Protein AF-A0A4D7H8U8-F1 (afdb_monomer_lite)

pLDDT: mean 74.4, std 14.07, range [43.88, 90.44]

Foldseek 3Di:
DDDADDLPPDDPVVV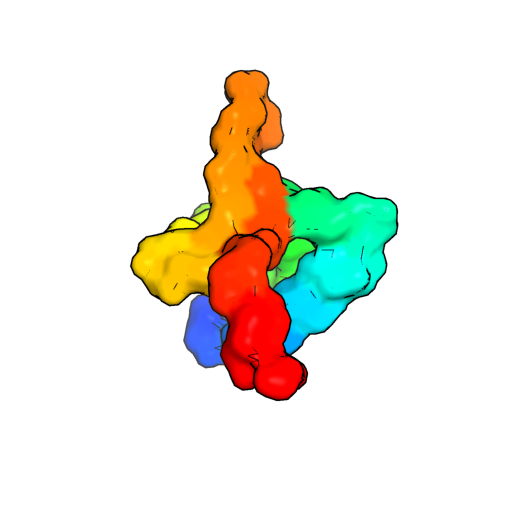QVVCVPPPDNKDFLVVVCVVVVHDSVSSVVVQVVCVVVQQKDWDQDVVPHIIIGGHPVVVVVVD

Radius of gyration: 12.76 Å; chains: 1; bounding box: 38×25×34 Å

Structure (mmCIF, N/CA/C/O backbone):
data_AF-A0A4D7H8U8-F1
#
_entry.id   AF-A0A4D7H8U8-F1
#
loop_
_atom_site.group_PDB
_atom_site.id
_atom_site.type_symbol
_atom_site.label_atom_id
_atom_site.label_alt_id
_atom_site.label_comp_id
_atom_site.label_asym_id
_atom_site.label_entity_id
_atom_site.label_seq_id
_atom_site.pdbx_PDB_ins_code
_atom_site.Cartn_x
_atom_site.Cartn_y
_atom_site.Cartn_z
_atom_site.occupancy
_atom_site.B_iso_or_equiv
_atom_site.auth_seq_id
_atom_site.auth_comp_id
_atom_site.auth_asym_id
_atom_site.auth_atom_id
_atom_site.pdbx_PDB_model_num
ATOM 1 N N . MET A 1 1 ? 12.378 -9.227 -22.963 1.00 53.47 1 MET A N 1
ATOM 2 C CA . MET A 1 1 ? 12.334 -8.051 -22.076 1.00 53.47 1 MET A CA 1
ATOM 3 C C . MET A 1 1 ? 10.869 -7.879 -21.722 1.00 53.47 1 MET A C 1
ATOM 5 O O . MET A 1 1 ? 10.119 -7.699 -22.671 1.00 53.47 1 MET A O 1
ATOM 9 N N . PRO A 1 2 ? 10.425 -8.094 -20.474 1.00 51.94 2 PRO A N 1
ATOM 10 C CA . PRO A 1 2 ? 9.036 -7.827 -20.131 1.00 51.94 2 PRO A CA 1
ATOM 11 C C . PRO A 1 2 ? 8.819 -6.312 -20.065 1.00 51.94 2 PRO A C 1
ATOM 13 O O . PRO A 1 2 ? 9.697 -5.577 -19.609 1.00 51.94 2 PRO A O 1
ATOM 16 N N . ASP A 1 3 ? 7.685 -5.875 -20.600 1.00 51.97 3 ASP A N 1
ATOM 17 C CA . ASP A 1 3 ? 7.232 -4.490 -20.643 1.00 51.97 3 ASP A CA 1
ATOM 18 C C . ASP A 1 3 ? 7.178 -3.881 -19.234 1.00 51.97 3 ASP A C 1
ATOM 20 O O . ASP A 1 3 ? 6.583 -4.440 -18.314 1.00 51.97 3 ASP A O 1
ATOM 24 N N . CYS A 1 4 ? 7.845 -2.739 -19.061 1.00 48.38 4 CYS A N 1
ATOM 25 C CA . CYS A 1 4 ? 7.844 -1.974 -17.820 1.00 48.38 4 CYS A CA 1
ATOM 26 C C . CYS A 1 4 ? 6.505 -1.228 -17.732 1.00 48.38 4 CYS A C 1
ATOM 28 O O . CYS A 1 4 ? 6.277 -0.285 -18.492 1.00 48.38 4 CYS A O 1
ATOM 30 N N . VAL A 1 5 ? 5.604 -1.679 -16.861 1.00 57.25 5 VAL A N 1
ATOM 31 C CA . VAL A 1 5 ? 4.304 -1.029 -16.643 1.00 57.25 5 VAL A CA 1
ATOM 32 C C . VAL A 1 5 ? 4.534 0.272 -15.865 1.00 57.25 5 VAL A C 1
ATOM 34 O O . VAL A 1 5 ? 5.277 0.292 -14.883 1.00 57.25 5 VAL A O 1
ATOM 37 N N . SER A 1 6 ? 3.949 1.377 -16.330 1.00 58.50 6 SER A N 1
ATOM 38 C CA . SER A 1 6 ? 4.100 2.694 -15.692 1.00 58.50 6 SER A CA 1
ATOM 39 C C . SER A 1 6 ? 3.230 2.800 -14.429 1.00 58.50 6 SER A C 1
ATOM 41 O O . SER A 1 6 ? 2.168 2.188 -14.354 1.00 58.50 6 SER A O 1
ATOM 43 N N . GLU A 1 7 ? 3.648 3.623 -13.458 1.00 50.50 7 GLU A N 1
ATOM 44 C CA . GLU A 1 7 ? 3.000 3.867 -12.146 1.00 50.50 7 GLU A CA 1
ATOM 45 C C . GLU A 1 7 ? 1.472 4.101 -12.200 1.00 50.50 7 GLU A C 1
ATOM 47 O O . GLU A 1 7 ? 0.753 3.805 -11.247 1.00 50.50 7 GLU A O 1
ATOM 52 N N . ALA A 1 8 ? 0.961 4.601 -13.328 1.00 57.78 8 ALA A N 1
ATOM 53 C CA . ALA A 1 8 ? -0.425 5.021 -13.509 1.00 57.78 8 ALA A CA 1
ATOM 54 C C . ALA A 1 8 ? -1.442 3.886 -13.756 1.00 57.78 8 ALA A C 1
ATOM 56 O O . ALA A 1 8 ? -2.639 4.167 -13.801 1.00 57.78 8 ALA A O 1
ATOM 57 N N . GLU A 1 9 ? -1.014 2.631 -13.927 1.00 66.44 9 GLU A N 1
ATOM 58 C CA . GLU A 1 9 ? -1.913 1.542 -14.354 1.00 66.44 9 GLU A CA 1
ATOM 59 C C . GLU A 1 9 ? -2.298 0.542 -13.256 1.00 66.44 9 GLU A C 1
ATOM 61 O O . GLU A 1 9 ? -3.049 -0.389 -13.537 1.00 66.44 9 GLU A O 1
ATOM 66 N N . ILE A 1 10 ? -1.850 0.719 -12.006 1.00 70.75 10 ILE A N 1
ATOM 67 C CA . ILE A 1 10 ? -2.269 -0.170 -10.910 1.00 70.75 10 ILE A CA 1
ATOM 68 C C . ILE A 1 10 ? -3.506 0.418 -10.220 1.00 70.75 10 ILE A C 1
ATOM 70 O O . ILE A 1 10 ? -3.393 1.420 -9.501 1.00 70.75 10 ILE A O 1
ATOM 74 N N . PRO A 1 11 ? -4.696 -0.183 -10.391 1.00 79.94 11 PRO A N 1
ATOM 75 C CA . PRO A 1 11 ? -5.895 0.299 -9.727 1.00 79.94 11 PRO A CA 1
ATOM 76 C C . PRO A 1 11 ? -5.791 0.059 -8.216 1.00 79.94 11 PRO A C 1
ATOM 78 O O . PRO A 1 11 ? -5.415 -1.017 -7.753 1.00 79.94 11 PRO A O 1
ATOM 81 N N . THR A 1 12 ? -6.174 1.064 -7.425 1.00 77.12 12 THR A N 1
ATOM 82 C CA . THR A 1 12 ? -6.157 1.002 -5.953 1.00 77.12 12 THR A CA 1
ATOM 83 C C . THR A 1 12 ? -6.919 -0.213 -5.413 1.00 77.12 12 THR A C 1
ATOM 85 O O . THR A 1 12 ? -6.491 -0.828 -4.439 1.00 77.12 12 THR A O 1
ATOM 88 N N . SER A 1 13 ? -8.008 -0.604 -6.080 1.00 78.75 13 SER A N 1
ATOM 89 C CA . SER A 1 13 ? -8.817 -1.779 -5.740 1.00 78.75 13 SER A CA 1
ATOM 90 C C . SER A 1 13 ? -8.013 -3.086 -5.740 1.00 78.75 13 SER A C 1
ATOM 92 O O . SER A 1 13 ? -8.216 -3.916 -4.855 1.00 78.75 13 SER A O 1
ATOM 94 N N . ASP A 1 14 ? -7.052 -3.243 -6.655 1.00 81.19 14 ASP A N 1
ATOM 95 C CA . ASP A 1 14 ? -6.213 -4.444 -6.718 1.00 81.19 14 ASP A CA 1
ATOM 96 C C . ASP A 1 14 ? -5.214 -4.487 -5.553 1.00 81.19 14 ASP A C 1
ATOM 98 O O . ASP A 1 14 ? -4.985 -5.544 -4.965 1.00 81.19 14 ASP A O 1
ATOM 102 N N . ILE A 1 15 ? -4.657 -3.336 -5.156 1.00 74.94 15 ILE A N 1
ATOM 103 C CA . ILE A 1 15 ? -3.751 -3.221 -3.998 1.00 74.94 15 ILE A CA 1
ATOM 104 C C . ILE A 1 15 ? -4.488 -3.611 -2.708 1.00 74.94 15 ILE A C 1
ATOM 106 O O . ILE A 1 15 ? -3.992 -4.420 -1.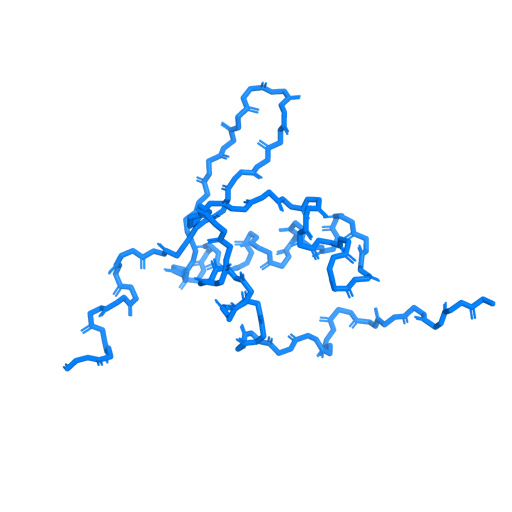920 1.00 74.94 15 ILE A O 1
ATOM 110 N N . VAL A 1 16 ? -5.705 -3.094 -2.527 1.00 76.19 16 VAL A N 1
ATOM 111 C CA . VAL A 1 16 ? -6.579 -3.381 -1.377 1.00 76.19 16 VAL A CA 1
ATOM 112 C C . VAL A 1 16 ? -6.930 -4.872 -1.300 1.00 76.19 16 VAL A C 1
ATOM 114 O O . VAL A 1 16 ? -6.866 -5.467 -0.220 1.00 76.19 16 VAL A O 1
ATOM 117 N N . GLU A 1 17 ? -7.258 -5.503 -2.431 1.00 78.12 17 GLU A N 1
ATOM 118 C CA . GLU A 1 17 ? -7.611 -6.926 -2.484 1.00 78.12 17 GLU A CA 1
ATOM 119 C C . GLU A 1 17 ? -6.423 -7.834 -2.125 1.00 78.12 17 GLU A C 1
ATOM 121 O O . GLU A 1 17 ? -6.579 -8.834 -1.416 1.00 78.12 17 GLU A O 1
ATOM 126 N N . VAL A 1 18 ? -5.219 -7.473 -2.570 1.00 75.94 18 VAL A N 1
ATOM 127 C CA . VAL A 1 18 ? -3.983 -8.197 -2.250 1.00 75.94 18 VAL A CA 1
ATOM 128 C C . VAL A 1 18 ? -3.668 -8.149 -0.756 1.00 75.94 18 VAL A C 1
ATOM 130 O O . VAL A 1 18 ? -3.338 -9.191 -0.186 1.00 75.94 18 VAL A O 1
ATOM 133 N N . ILE A 1 19 ? -3.798 -6.978 -0.124 1.00 67.94 19 ILE A N 1
ATOM 134 C CA . ILE A 1 19 ? -3.572 -6.799 1.319 1.00 67.94 19 ILE A CA 1
ATOM 135 C C . ILE A 1 19 ? -4.590 -7.620 2.121 1.00 67.94 19 ILE A C 1
ATOM 137 O O . ILE A 1 19 ? -4.199 -8.366 3.018 1.00 67.94 19 ILE A O 1
ATOM 141 N N . ARG A 1 20 ? -5.879 -7.579 1.746 1.00 66.81 20 ARG A N 1
ATOM 142 C CA . ARG A 1 20 ? -6.940 -8.374 2.401 1.00 66.81 20 ARG A CA 1
ATOM 143 C C . ARG A 1 20 ? -6.714 -9.886 2.310 1.00 66.81 20 ARG A C 1
ATOM 145 O O . ARG A 1 20 ? -7.121 -10.620 3.205 1.00 66.81 20 ARG A O 1
ATOM 152 N N . ARG A 1 21 ? -6.102 -10.373 1.226 1.00 65.56 21 ARG A N 1
ATOM 153 C CA . ARG A 1 21 ? -5.849 -11.809 0.999 1.00 65.56 21 ARG A CA 1
ATOM 154 C C . ARG A 1 21 ? -4.519 -12.300 1.571 1.00 65.56 21 ARG A C 1
ATOM 156 O O . ARG A 1 21 ? -4.236 -13.497 1.478 1.00 65.56 21 ARG A O 1
ATOM 163 N N . ALA A 1 22 ? -3.687 -11.415 2.116 1.00 60.78 22 ALA A N 1
ATOM 164 C CA . ALA A 1 22 ? -2.429 -11.815 2.721 1.00 60.78 22 ALA A CA 1
ATOM 165 C C . ALA A 1 22 ? -2.689 -12.607 4.023 1.00 60.78 22 ALA A C 1
ATOM 167 O O . ALA A 1 22 ? -3.575 -12.254 4.800 1.00 60.78 22 ALA A O 1
ATOM 168 N N . PRO A 1 23 ? -1.928 -13.687 4.291 1.00 46.97 23 PRO A N 1
ATOM 169 C CA . PRO A 1 23 ? -2.121 -14.540 5.472 1.00 46.97 23 PRO A CA 1
ATOM 170 C C . PRO A 1 23 ? -1.874 -13.814 6.807 1.00 46.97 23 PRO A C 1
ATOM 172 O O . PRO A 1 23 ? -2.226 -14.331 7.865 1.00 46.97 23 PRO A O 1
ATOM 175 N N . GLN A 1 24 ? -1.283 -12.620 6.760 1.00 54.44 24 GLN A N 1
ATOM 176 C CA . GLN A 1 24 ? -1.275 -11.628 7.829 1.00 54.44 24 GLN A CA 1
ATOM 177 C C . GLN A 1 24 ? -1.680 -10.288 7.194 1.00 54.44 24 GLN A C 1
ATOM 179 O O . GLN A 1 24 ? -1.208 -10.013 6.090 1.00 54.44 24 GLN A O 1
ATOM 184 N N . PRO A 1 25 ? -2.497 -9.439 7.849 1.00 62.88 25 PRO A N 1
ATOM 185 C CA . PRO A 1 25 ? -3.012 -8.178 7.284 1.00 62.88 25 PRO A CA 1
ATOM 186 C C . PRO A 1 25 ? -1.929 -7.100 7.101 1.00 62.88 25 PRO A C 1
ATOM 188 O O . PRO A 1 25 ? -2.231 -5.933 6.878 1.00 62.88 25 PRO A O 1
ATOM 191 N N . VAL A 1 26 ? -0.666 -7.500 7.233 1.00 67.62 26 VAL A N 1
ATOM 192 C CA . VAL A 1 26 ? 0.521 -6.669 7.216 1.00 67.62 26 VAL A CA 1
ATOM 193 C C . VAL A 1 26 ? 1.415 -7.177 6.093 1.00 67.62 26 VAL A C 1
ATOM 195 O O . VAL A 1 26 ? 1.844 -8.333 6.098 1.00 67.62 26 VAL A O 1
ATOM 198 N N . VAL A 1 27 ? 1.703 -6.316 5.126 1.00 81.50 27 VAL A N 1
ATOM 199 C CA . VAL A 1 27 ? 2.557 -6.630 3.974 1.00 81.50 27 VAL A CA 1
ATOM 200 C C . VAL A 1 27 ? 3.762 -5.705 3.954 1.00 81.50 27 VAL A C 1
ATOM 202 O O . VAL A 1 27 ? 3.695 -4.585 4.444 1.00 81.50 27 VAL A O 1
ATOM 205 N N . ASN A 1 28 ? 4.881 -6.159 3.395 1.00 86.25 28 ASN A N 1
ATOM 206 C CA . ASN A 1 28 ? 6.038 -5.293 3.180 1.00 86.25 28 ASN A CA 1
ATOM 207 C C . ASN A 1 28 ? 6.070 -4.769 1.734 1.00 86.25 28 ASN A C 1
ATOM 209 O O . ASN A 1 28 ? 5.455 -5.351 0.836 1.00 86.25 28 ASN A O 1
ATOM 213 N N . THR A 1 29 ? 6.806 -3.679 1.504 1.00 87.06 29 THR A N 1
ATOM 214 C CA . THR A 1 29 ? 6.930 -3.056 0.173 1.00 87.06 29 THR A CA 1
ATOM 215 C C . THR A 1 29 ? 7.427 -4.038 -0.890 1.00 87.06 29 THR A C 1
ATOM 217 O O . THR A 1 29 ? 6.921 -4.034 -2.009 1.00 87.06 29 THR A O 1
ATOM 220 N N . GLY A 1 30 ? 8.393 -4.899 -0.548 1.00 85.69 30 GLY A N 1
ATOM 221 C CA . GLY A 1 30 ? 8.979 -5.867 -1.482 1.00 85.69 30 GLY A CA 1
ATOM 222 C C . GLY A 1 30 ? 7.958 -6.883 -1.991 1.00 85.69 30 GLY A C 1
ATOM 223 O O . GLY A 1 30 ? 7.846 -7.093 -3.193 1.00 85.69 30 GLY A O 1
ATOM 224 N N . TYR A 1 31 ? 7.138 -7.423 -1.091 1.00 84.44 31 TYR A N 1
ATOM 225 C CA . TYR A 1 31 ? 6.070 -8.364 -1.416 1.00 84.44 31 TYR A CA 1
ATOM 226 C C . TYR A 1 31 ? 5.071 -7.776 -2.419 1.00 84.44 31 TYR A C 1
ATOM 228 O O . TYR A 1 31 ? 4.672 -8.444 -3.374 1.00 84.44 31 TYR A O 1
ATOM 236 N N . LEU A 1 32 ? 4.676 -6.515 -2.223 1.00 85.00 32 LEU A N 1
ATOM 237 C CA . LEU A 1 32 ? 3.779 -5.824 -3.147 1.00 85.00 32 LEU A CA 1
ATOM 238 C C . LEU A 1 32 ? 4.481 -5.511 -4.472 1.00 85.00 32 LEU A C 1
ATOM 240 O O . LEU A 1 32 ? 3.916 -5.759 -5.533 1.00 85.00 32 LEU A O 1
ATOM 244 N N . ALA A 1 33 ? 5.722 -5.029 -4.429 1.00 88.19 33 ALA A N 1
ATOM 245 C CA . ALA A 1 33 ? 6.506 -4.717 -5.620 1.0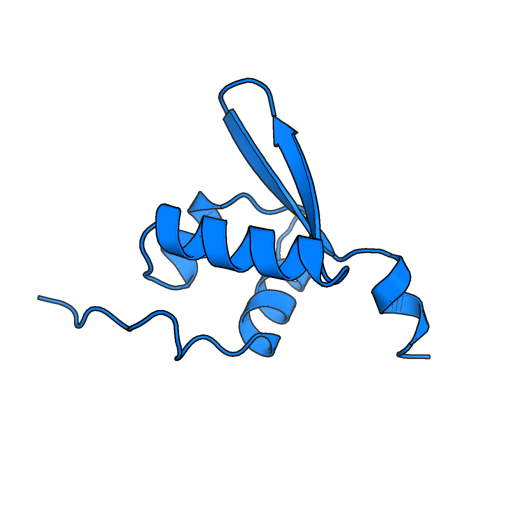0 88.19 33 ALA A CA 1
ATOM 246 C C . ALA A 1 33 ? 6.670 -5.941 -6.538 1.00 88.19 33 ALA A C 1
ATOM 248 O O . ALA A 1 33 ? 6.403 -5.852 -7.735 1.00 88.19 33 ALA A O 1
ATOM 249 N N . GLU A 1 34 ? 7.009 -7.103 -5.972 1.00 87.25 34 GLU A N 1
ATOM 250 C CA . GLU A 1 34 ? 7.101 -8.368 -6.710 1.00 87.25 34 GLU A CA 1
ATOM 251 C C . GLU A 1 34 ? 5.754 -8.786 -7.303 1.00 87.25 34 GLU A C 1
ATOM 253 O O . GLU A 1 34 ? 5.681 -9.208 -8.457 1.00 87.25 34 GLU A O 1
ATOM 258 N N . ARG A 1 35 ? 4.672 -8.644 -6.532 1.00 83.94 35 ARG A N 1
ATOM 259 C CA . ARG A 1 35 ? 3.335 -9.053 -6.965 1.00 83.94 35 ARG A CA 1
ATOM 260 C C . ARG A 1 35 ? 2.775 -8.186 -8.090 1.00 83.94 35 ARG A C 1
ATOM 262 O O . ARG A 1 35 ? 2.068 -8.707 -8.948 1.00 83.94 35 ARG A O 1
ATOM 269 N N . PHE A 1 36 ? 3.089 -6.895 -8.082 1.00 84.62 36 PHE A N 1
ATOM 270 C CA . PHE A 1 36 ? 2.658 -5.939 -9.101 1.00 84.62 36 PHE A CA 1
ATOM 271 C C . PHE A 1 36 ? 3.688 -5.735 -10.221 1.00 84.62 36 PHE A C 1
ATOM 273 O O . PHE A 1 36 ? 3.411 -5.016 -11.176 1.00 84.62 36 PHE A O 1
ATOM 280 N N . GLY A 1 37 ? 4.859 -6.373 -10.136 1.00 87.06 37 GLY A N 1
ATOM 281 C CA . GLY A 1 37 ? 5.905 -6.272 -11.153 1.00 87.06 37 GLY A CA 1
ATOM 282 C C . GLY A 1 37 ? 6.508 -4.871 -11.281 1.00 87.06 37 GLY A C 1
ATOM 283 O O . GLY A 1 37 ? 6.944 -4.498 -12.368 1.00 87.06 37 GLY A O 1
ATOM 284 N N . VAL A 1 38 ? 6.531 -4.095 -10.194 1.00 88.75 38 VAL A N 1
ATOM 285 C CA . VAL A 1 38 ? 7.060 -2.724 -10.182 1.00 88.75 38 VAL A CA 1
ATOM 286 C C . VAL A 1 38 ? 8.331 -2.609 -9.343 1.00 88.75 38 VAL A C 1
ATOM 288 O O . VAL A 1 38 ? 8.566 -3.427 -8.451 1.00 88.75 38 VAL A O 1
ATOM 291 N N . PRO A 1 39 ? 9.158 -1.576 -9.578 1.00 88.94 39 PRO A N 1
ATOM 292 C CA . PRO A 1 39 ? 10.290 -1.288 -8.713 1.00 88.94 39 PRO A CA 1
ATOM 293 C C . PRO A 1 39 ? 9.842 -1.035 -7.259 1.00 88.94 39 PRO A C 1
ATOM 295 O O . PRO A 1 39 ? 8.850 -0.332 -7.045 1.00 88.94 39 PRO A O 1
ATOM 298 N N . PRO A 1 40 ? 10.589 -1.524 -6.249 1.00 84.94 40 PRO A N 1
ATOM 299 C CA . PRO A 1 40 ? 10.277 -1.291 -4.836 1.00 84.94 40 PRO A CA 1
ATOM 300 C C . PRO A 1 40 ? 10.160 0.189 -4.460 1.00 84.94 40 PRO A C 1
ATOM 302 O O . PRO A 1 40 ? 9.328 0.538 -3.633 1.00 84.94 40 PRO A O 1
ATOM 305 N N . GLU A 1 41 ? 10.952 1.057 -5.091 1.00 87.25 41 GLU A N 1
ATOM 306 C CA . GLU A 1 41 ? 10.908 2.512 -4.886 1.00 87.25 41 GLU A CA 1
ATOM 307 C C . GLU A 1 41 ? 9.582 3.127 -5.355 1.00 87.25 41 GLU A C 1
ATOM 309 O O . GLU A 1 41 ? 8.976 3.911 -4.630 1.00 87.25 41 GLU A O 1
ATOM 314 N N . ALA A 1 42 ? 9.086 2.719 -6.528 1.00 86.44 42 ALA A N 1
ATOM 315 C CA . ALA A 1 42 ? 7.800 3.182 -7.051 1.00 86.44 42 ALA A CA 1
ATOM 316 C C . ALA A 1 42 ? 6.634 2.673 -6.188 1.00 86.44 42 ALA A C 1
ATOM 318 O O . ALA A 1 42 ? 5.704 3.413 -5.872 1.00 86.44 42 ALA A O 1
ATOM 319 N N . MET A 1 43 ? 6.714 1.415 -5.739 1.00 90.44 43 MET A N 1
ATOM 320 C CA . MET A 1 43 ? 5.737 0.854 -4.805 1.00 90.44 43 MET A CA 1
ATOM 321 C C . MET A 1 43 ? 5.757 1.590 -3.461 1.00 90.44 43 MET A C 1
ATOM 323 O O . MET A 1 43 ? 4.700 1.891 -2.917 1.00 90.44 43 MET A O 1
ATOM 327 N N . TYR A 1 44 ? 6.938 1.926 -2.940 1.00 88.62 44 TYR A N 1
ATOM 328 C CA . TYR A 1 44 ? 7.073 2.697 -1.706 1.00 88.62 44 TYR A CA 1
ATOM 329 C C . TYR A 1 44 ? 6.387 4.064 -1.817 1.00 88.62 44 TYR A C 1
ATOM 331 O O . TYR A 1 44 ? 5.543 4.378 -0.985 1.00 88.62 44 TYR A O 1
ATOM 339 N N . GLN A 1 45 ? 6.672 4.835 -2.872 1.00 90.12 45 GLN A N 1
ATOM 340 C CA . GLN A 1 45 ? 6.047 6.150 -3.079 1.00 90.12 45 GLN A CA 1
ATOM 341 C C . GLN A 1 45 ? 4.520 6.057 -3.182 1.00 90.12 45 GLN A C 1
ATOM 343 O O . GLN A 1 45 ? 3.790 6.900 -2.651 1.00 90.12 45 GLN A O 1
ATOM 348 N N . ARG A 1 46 ? 4.021 4.999 -3.834 1.00 88.56 46 ARG A N 1
ATOM 349 C CA . ARG A 1 46 ? 2.582 4.754 -3.941 1.00 88.56 46 ARG A CA 1
ATOM 350 C C . ARG A 1 46 ? 1.947 4.458 -2.585 1.00 88.56 46 ARG A C 1
ATOM 352 O O . ARG A 1 46 ? 0.857 4.954 -2.313 1.00 88.56 46 ARG A O 1
ATOM 359 N N . LEU A 1 47 ? 2.608 3.655 -1.759 1.00 88.31 47 LEU A N 1
ATOM 360 C CA . LEU A 1 47 ? 2.127 3.291 -0.429 1.00 88.31 47 LEU A CA 1
ATOM 361 C C . LEU A 1 47 ? 2.185 4.476 0.539 1.00 88.31 47 LEU A C 1
ATOM 363 O O . LEU A 1 47 ? 1.220 4.704 1.259 1.00 88.31 47 LEU A O 1
ATOM 367 N N . GLU A 1 48 ? 3.243 5.282 0.476 1.00 88.69 48 GLU A N 1
ATOM 368 C CA . GLU A 1 48 ? 3.367 6.524 1.246 1.00 88.69 48 GLU A CA 1
ATOM 369 C C . GLU A 1 48 ? 2.222 7.495 0.913 1.00 88.69 48 GLU A C 1
ATOM 371 O O . GLU A 1 48 ? 1.529 7.966 1.811 1.00 88.69 48 GLU A O 1
ATOM 376 N N . SER A 1 49 ? 1.910 7.677 -0.376 1.00 87.69 49 SER A N 1
ATOM 377 C CA . SER A 1 49 ? 0.773 8.506 -0.813 1.00 87.69 49 SER A CA 1
ATOM 378 C C . SER A 1 49 ? -0.581 8.007 -0.285 1.00 87.69 49 SER A C 1
ATOM 380 O O . SER A 1 49 ? -1.483 8.801 -0.023 1.00 87.69 49 SER A O 1
ATOM 382 N N . LEU A 1 50 ? -0.753 6.687 -0.149 1.00 85.44 50 LEU A N 1
ATOM 383 C CA . LEU A 1 50 ? -1.970 6.085 0.406 1.00 85.44 50 LEU A CA 1
ATOM 384 C C . LEU A 1 50 ? -2.052 6.248 1.927 1.00 85.44 50 LEU A C 1
ATOM 386 O O . LEU A 1 50 ? -3.157 6.315 2.466 1.00 85.44 50 LEU A O 1
ATOM 390 N N . THR A 1 51 ? -0.911 6.346 2.605 1.00 86.25 51 THR A N 1
ATOM 391 C CA . THR A 1 51 ? -0.863 6.685 4.027 1.00 86.25 51 THR A CA 1
ATOM 392 C C . THR A 1 51 ? -1.158 8.157 4.274 1.00 86.25 51 THR 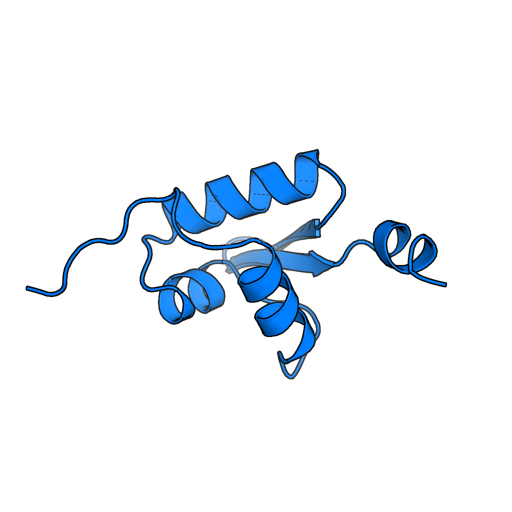A C 1
ATOM 394 O O . THR A 1 51 ? -1.976 8.456 5.141 1.00 86.25 51 THR A O 1
ATOM 397 N N . ASP A 1 52 ? -0.629 9.069 3.458 1.00 86.62 52 ASP A N 1
ATOM 398 C CA . ASP A 1 52 ? -1.014 10.490 3.496 1.00 86.62 52 ASP A CA 1
ATOM 399 C C . ASP A 1 52 ? -2.523 10.693 3.255 1.00 86.62 52 ASP A C 1
ATOM 401 O O . ASP A 1 52 ? -3.151 11.570 3.847 1.00 86.62 52 ASP A O 1
ATOM 405 N N . ALA A 1 53 ? -3.134 9.843 2.424 1.00 83.38 53 ALA A N 1
ATOM 406 C CA . ALA A 1 53 ? -4.576 9.836 2.177 1.00 83.38 53 ALA A CA 1
ATOM 407 C C . ALA A 1 53 ? -5.408 9.145 3.281 1.00 83.38 53 ALA A C 1
ATOM 409 O O . ALA A 1 53 ? -6.632 9.086 3.162 1.00 83.38 53 ALA A O 1
ATOM 410 N N . GLY A 1 54 ? -4.776 8.594 4.323 1.00 81.94 54 GLY A N 1
ATOM 411 C CA . GLY A 1 54 ? -5.443 7.901 5.432 1.00 81.94 54 GLY A CA 1
ATOM 412 C C . GLY A 1 54 ? -5.954 6.492 5.111 1.00 81.94 54 GLY A C 1
ATOM 413 O O . GLY A 1 54 ? -6.603 5.874 5.952 1.00 81.94 54 GLY A O 1
ATOM 414 N N . VAL A 1 55 ? -5.656 5.953 3.925 1.00 82.62 55 VAL A N 1
ATOM 415 C CA . VAL A 1 55 ? -6.119 4.624 3.477 1.00 82.62 55 VAL A CA 1
ATOM 416 C C . VAL A 1 55 ? -5.289 3.501 4.101 1.00 82.62 55 VAL A C 1
ATOM 418 O O . VAL A 1 55 ? -5.809 2.426 4.410 1.00 82.62 55 VAL A O 1
ATOM 421 N N . LEU A 1 56 ? -3.987 3.738 4.264 1.00 85.38 56 LEU A N 1
ATOM 422 C CA . LEU A 1 56 ? -3.048 2.776 4.830 1.00 85.38 56 LEU A CA 1
ATOM 423 C C . LEU A 1 56 ? -2.335 3.357 6.042 1.00 85.38 56 LEU A C 1
ATOM 425 O O . LEU A 1 56 ? -1.934 4.514 6.051 1.00 85.38 56 LEU A O 1
ATOM 429 N N . GLU 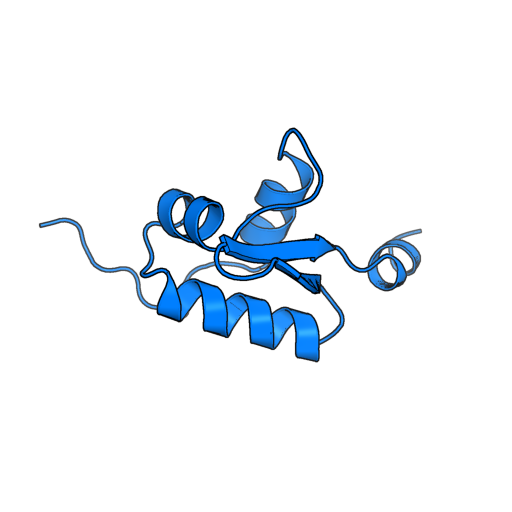A 1 57 ? -2.047 2.506 7.007 1.00 84.25 57 GLU A N 1
ATOM 430 C CA . GLU A 1 57 ? -1.069 2.787 8.043 1.00 84.25 57 GLU A CA 1
ATOM 431 C C . GLU A 1 57 ? 0.229 2.049 7.725 1.00 84.25 57 GLU A C 1
ATOM 433 O O . GLU A 1 57 ? 0.236 0.996 7.073 1.00 84.25 57 GLU A O 1
ATOM 438 N N . HIS A 1 58 ? 1.342 2.605 8.201 1.00 87.56 58 HIS A N 1
ATOM 439 C CA . HIS A 1 58 ? 2.637 1.969 8.054 1.00 87.56 58 HIS A CA 1
ATOM 440 C C . HIS A 1 58 ? 3.482 2.055 9.318 1.00 87.56 58 HIS A C 1
ATOM 442 O O . HIS A 1 58 ? 3.372 2.980 10.121 1.00 87.56 58 HIS A O 1
ATOM 448 N N . MET A 1 59 ? 4.401 1.105 9.460 1.00 86.31 59 MET A N 1
ATOM 449 C CA . MET A 1 59 ? 5.451 1.136 10.474 1.00 86.31 59 MET A CA 1
ATOM 450 C C . MET A 1 59 ? 6.780 0.743 9.860 1.00 86.31 59 MET A C 1
ATOM 452 O O . MET A 1 59 ? 6.896 -0.255 9.14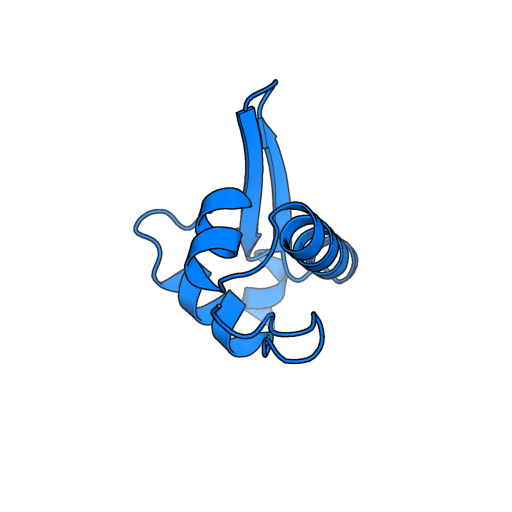8 1.00 86.31 59 MET A O 1
ATOM 456 N N . GLU A 1 60 ? 7.796 1.539 10.172 1.00 84.38 60 GLU A N 1
ATOM 457 C CA . GLU A 1 60 ? 9.178 1.192 9.888 1.00 84.38 60 GLU A CA 1
ATOM 458 C C . GLU A 1 60 ? 9.662 0.163 10.915 1.00 84.38 60 GLU A C 1
ATOM 460 O O . GLU A 1 60 ? 9.569 0.365 12.128 1.00 84.38 60 GLU A O 1
ATOM 465 N N . VAL A 1 61 ? 10.188 -0.958 10.430 1.00 80.62 61 VAL A N 1
ATOM 466 C CA . VAL A 1 61 ? 10.840 -1.967 11.261 1.00 80.62 61 VAL A CA 1
ATOM 467 C C . VAL A 1 61 ? 12.338 -1.772 11.120 1.00 80.62 61 VAL A C 1
ATOM 469 O O . VAL A 1 61 ? 12.868 -1.949 10.024 1.00 80.62 61 VAL A O 1
ATOM 472 N N . GLN A 1 62 ? 12.999 -1.429 12.231 1.00 61.75 62 GLN A N 1
ATOM 473 C CA . GLN A 1 62 ? 14.432 -1.119 12.326 1.00 61.75 62 GLN A CA 1
ATOM 474 C C . GLN A 1 62 ? 15.283 -1.949 11.352 1.00 61.75 62 GLN A C 1
ATOM 476 O O . GLN A 1 62 ? 15.475 -3.152 11.539 1.00 61.75 62 GLN A O 1
ATOM 481 N N . GLU A 1 63 ? 15.754 -1.282 10.293 1.00 65.50 63 GLU A N 1
ATOM 482 C CA . GLU A 1 63 ? 16.660 -1.805 9.257 1.00 65.50 63 GLU A CA 1
ATOM 483 C C . GLU A 1 63 ? 16.109 -2.950 8.378 1.00 65.50 63 GLU A C 1
ATOM 485 O O . GLU A 1 63 ? 16.840 -3.515 7.564 1.00 65.50 63 GLU A O 1
ATOM 490 N N . ARG A 1 64 ? 14.821 -3.299 8.495 1.00 66.69 64 ARG A N 1
ATOM 491 C CA . ARG A 1 64 ? 14.165 -4.369 7.716 1.00 66.69 64 ARG A CA 1
ATOM 492 C C . ARG A 1 64 ? 13.106 -3.879 6.727 1.00 66.69 64 ARG A C 1
ATOM 494 O O . ARG A 1 64 ? 12.602 -4.689 5.950 1.00 66.69 64 ARG A O 1
ATOM 501 N N . GLY A 1 65 ? 12.804 -2.582 6.726 1.00 77.62 65 GLY A N 1
ATOM 502 C CA . GLY A 1 65 ? 11.885 -1.940 5.784 1.00 77.62 65 GLY A CA 1
ATOM 503 C C . GLY A 1 65 ? 10.538 -1.571 6.402 1.00 77.62 65 GLY A C 1
ATOM 504 O O . GLY A 1 65 ? 10.389 -1.523 7.622 1.00 77.62 65 GLY A O 1
ATOM 505 N N . HIS A 1 66 ? 9.557 -1.297 5.542 1.00 83.25 66 HIS A N 1
ATOM 506 C CA . HIS A 1 66 ? 8.241 -0.800 5.939 1.00 83.25 66 HIS A CA 1
ATOM 507 C C . HIS A 1 66 ? 7.192 -1.900 5.852 1.00 83.25 66 HIS A C 1
ATOM 509 O O . HIS A 1 66 ? 7.143 -2.664 4.880 1.00 83.25 66 HIS A O 1
ATOM 515 N N . LEU A 1 67 ? 6.362 -1.958 6.885 1.00 85.50 67 LEU A N 1
ATOM 516 C CA . LEU A 1 67 ? 5.169 -2.779 6.962 1.00 85.50 67 LEU A CA 1
ATOM 517 C C . LEU A 1 67 ? 3.940 -1.896 6.770 1.00 85.50 67 LEU A C 1
ATOM 519 O O . LEU A 1 67 ? 3.893 -0.808 7.332 1.00 85.50 67 LEU A O 1
ATOM 523 N N . TRP A 1 68 ? 2.965 -2.392 6.014 1.00 87.94 68 TRP A N 1
ATOM 524 C CA . TRP A 1 68 ? 1.775 -1.664 5.574 1.00 87.94 68 TRP A CA 1
ATOM 525 C C . TRP A 1 68 ? 0.517 -2.479 5.865 1.00 87.94 68 TRP A C 1
ATOM 527 O O . TRP A 1 68 ? 0.502 -3.690 5.616 1.00 87.94 68 TRP A O 1
ATOM 537 N N . TRP A 1 69 ? -0.534 -1.828 6.356 1.00 86.56 69 TRP A N 1
ATOM 538 C CA . TRP A 1 69 ? -1.855 -2.423 6.598 1.00 86.56 69 TRP A CA 1
ATOM 539 C C . TRP A 1 69 ? -2.969 -1.390 6.370 1.00 86.56 69 TRP A C 1
ATOM 541 O O . TRP A 1 69 ? -2.699 -0.199 6.250 1.00 86.56 69 TRP A O 1
ATOM 551 N N . GLN A 1 70 ? -4.224 -1.840 6.262 1.00 79.38 70 GLN A N 1
ATOM 552 C CA . GLN A 1 70 ? -5.373 -0.933 6.118 1.00 79.38 70 GLN A CA 1
ATOM 553 C C . GLN A 1 70 ? -5.653 -0.172 7.411 1.00 79.38 70 GLN A C 1
ATOM 555 O O . GLN A 1 70 ? -5.699 -0.781 8.481 1.00 79.38 70 GLN A O 1
ATOM 560 N N . SER A 1 71 ? -5.896 1.133 7.291 1.00 73.56 71 SER A N 1
ATOM 561 C CA . SER A 1 71 ? -6.338 1.964 8.411 1.00 73.56 71 SER A CA 1
ATOM 562 C C . SER A 1 71 ? -7.739 1.551 8.867 1.00 73.56 71 SER A C 1
ATOM 564 O O . SER A 1 71 ? -8.666 1.479 8.056 1.00 73.56 71 SER A O 1
ATOM 566 N N . LEU A 1 72 ? -7.926 1.366 10.178 1.00 61.72 72 LEU A N 1
ATOM 567 C CA . LEU A 1 72 ? -9.229 1.032 10.780 1.00 61.72 72 LEU A CA 1
ATOM 568 C C . LEU A 1 72 ? -10.319 2.092 10.519 1.00 61.72 72 LEU A C 1
ATOM 570 O O . LEU A 1 72 ? -11.503 1.769 10.531 1.00 61.72 72 LEU A O 1
ATOM 574 N N . GLU A 1 73 ? -9.940 3.348 10.263 1.00 56.56 73 GLU A N 1
ATOM 575 C CA . GLU A 1 73 ? -10.882 4.436 9.955 1.00 56.56 73 GLU A CA 1
ATOM 576 C C . GLU A 1 73 ? -11.575 4.265 8.594 1.00 56.56 73 GLU A C 1
ATOM 578 O O . GLU A 1 73 ? -12.705 4.716 8.428 1.00 56.56 73 GLU A O 1
ATOM 583 N N . THR A 1 74 ? -10.956 3.555 7.644 1.00 51.94 74 THR A N 1
ATOM 584 C CA . THR A 1 74 ? -11.580 3.257 6.342 1.00 51.94 74 THR A CA 1
ATOM 585 C C . THR A 1 74 ? -12.616 2.127 6.445 1.00 51.94 74 THR A C 1
ATOM 587 O O . THR A 1 74 ? -13.525 2.054 5.624 1.00 51.94 74 THR A O 1
ATOM 590 N N . GLU A 1 75 ? -12.553 1.272 7.475 1.00 49.94 75 GLU A N 1
ATOM 591 C CA . GLU A 1 75 ? -13.534 0.188 7.662 1.00 49.94 75 GLU A CA 1
ATOM 592 C C . GLU A 1 75 ? -14.918 0.680 8.133 1.00 49.94 75 GLU A C 1
ATOM 594 O O . GLU A 1 75 ? -15.884 -0.079 8.076 1.00 49.94 75 GLU A O 1
ATOM 599 N N . LEU A 1 76 ? -15.041 1.936 8.582 1.00 51.19 76 LEU A N 1
ATOM 600 C CA . LEU A 1 76 ? -16.287 2.496 9.125 1.00 51.19 76 LEU A CA 1
ATOM 601 C C . LEU A 1 76 ? -17.190 3.187 8.087 1.00 51.19 76 LEU A C 1
ATOM 603 O O . LEU A 1 76 ? -18.336 3.478 8.421 1.00 51.19 76 LEU A O 1
ATOM 607 N N . ASP A 1 77 ? -16.721 3.422 6.856 1.00 48.19 77 ASP A N 1
ATOM 608 C CA . ASP A 1 77 ? -17.529 4.043 5.784 1.00 48.19 77 ASP A CA 1
ATOM 609 C C . ASP A 1 77 ? -18.238 2.999 4.886 1.00 48.19 77 ASP A C 1
ATOM 611 O O . ASP A 1 77 ? -19.110 3.342 4.091 1.00 48.19 77 ASP A O 1
ATOM 615 N N . GLU A 1 78 ? -17.912 1.704 5.030 1.00 49.78 78 GLU A N 1
ATOM 616 C CA . GLU A 1 78 ? -18.521 0.600 4.262 1.00 49.78 78 GLU A CA 1
ATOM 617 C C . GLU A 1 78 ? -19.664 -0.147 5.002 1.00 49.78 78 GLU A C 1
ATOM 619 O O . GLU A 1 78 ? -20.033 -1.246 4.573 1.00 49.78 78 GLU A O 1
ATOM 624 N N . TYR A 1 79 ? -20.246 0.404 6.085 1.00 43.88 79 TYR A N 1
ATOM 625 C CA . TYR A 1 79 ? -21.354 -0.228 6.841 1.00 43.88 79 TYR A CA 1
ATOM 626 C C . TYR A 1 79 ? -22.623 0.622 6.976 1.00 43.88 79 TYR A C 1
ATOM 628 O O . TYR A 1 79 ? -22.527 1.799 7.387 1.00 43.88 79 TYR A O 1
#

Secondary structure (DSSP, 8-state):
------GGG--HHHHHHHHHTSSSS-EEHHHHHHHHT--HHHHHHHHHHHHHTTSEEEEEETTTEEEEEE-TTGGGS--

Sequence (79 aa):
MPDCVSEAEIPTSDIVEVIRRAPQPVVNTGYLAERFGVPPEAMYQRLESLTDAGVLEHMEVQERGHLWWQSLETELDEY

=== Feature glossary ===
The record interleaves many kinds of information about one protein. Here is each kind framed as the question it answers.

Q: What known structures does this most resemble?
A: Structural nearest neighbors (via Foldseek easy-search vs the PDB). Reported per hit: target PDB id, E-value, and alignment TM-score. A TM-score above ~0.5 is the conventional threshold for 'same fold'.

Q: Where is each backbone atom in 3D?
A: The mmCIF table is the protein's shape written out atom by atom. For each backbone N, Cα, C, and carbonyl O, it records an (x, y, z) coordinate triple in Å plus the residue type, chain letter, and residue number.

Q: What are the backbone torsion angles?
A: The φ/ψ torsion pair specifies the backbone conformation at each residue. φ rotates about the N–Cα bond, ψ about the Cα–C bond. Steric clashes forbid most of the (φ, ψ) plane — the allowed regions (α-helix basin, β-sheet basin, left-handed helix) are the Ramachandran-allowed regions.

Q: Which residues are buried vs exposed?
A: Solvent-accessible surface area (SASA) is the area in Å² traced out by the centre of a 1.4 Å probe sphere (a water molecule) rolled over the protein's van der Waals surface (Shrake–Rupley / Lee–Richards construction). Buried residues have near-zero SASA; fully exposed residues can exceed 200 Å². The total SASA scales roughly with the number of surface residues.

Q: How confident is the AlphaFold model at each residue?
A: pLDDT is the predicted lDDT-Cα score: AlphaFold's confidence that the local environment of each residue (all inter-atomic distances within 15 Å) is correctly placed. It is a per-residue number between 0 and 100, with higher meaning more reliable.

Q: What does the local fold look like, residue by residue?
A: 3Di is Foldseek's structural alphabet. Each residue is assigned one of twenty discrete states based on how its Cα sits relative to its spatial (not sequential) neighbors. Aligning 3Di strings finds structural homologs roughly as well as full 3D superposition, but orders of magnitude faster.

Q: How big and how compact is the whole molecule?
A: Radius of gyration (Rg) is the root-mean-square distance of Cα atoms from their centroid — a single number for overall size and compactness. A globular domain of N residues has Rg ≈ 2.2·N^0.38 Å; an extended or disordered chain has a much larger Rg. The Cα contact count is the number of residue pairs whose Cα atoms are within 8 Å and are more than four positions apart in sequence — a standard proxy for tertiary packing density. The bounding box is the smallest axis-aligned box enclosing all Cα atoms.

Q: Which residues are in helices, strands, or loops?
A: DSSP 8-state secondary structure assigns each residue one of H (α-helix), G (3₁₀-helix), I (π-helix), E (extended β-strand), B (isolated β-bridge), T (hydrogen-bonded turn), S (bend), or '-' (coil). The assignment is computed from backbone hydrogen-bond geometry via the Kabsch–Sander algorithm.

Q: How mobile is each atom in the crystal?
A: Crystallographic B-factors measure how much each atom's electron density is smeared out, in Å². They rise in mobile loops and surface residues and fall in the buried interior. In AlphaFold models this column is repurposed to hold pLDDT instead.

Q: What if only a Cα trace is available?
A: P-SEA three-state annotation labels each residue as helix, strand, or coil based purely on the geometry of the Cα trace. It serves as a fallback when the full backbone (and thus DSSP) is unavailable.

Q: What family and function is it annotated with?
A: Database cross-references. InterPro integrates a dozen domain/family signature databases into unified entries with residue-range hits. GO terms attach function/process/location labels with evidence codes. CATH codes position the fold in a four-level structural taxonomy. Organism is the NCBI-taxonomy species name.

Q: Are the domains correctly placed relative to each other?
A: Predicted Aligned Error (PAE) is an AlphaFold confidence matrix: entry (i, j) is the expected error in the position of residue j, in ångströms, when the prediction is superimposed on the true structure at residue i. Low PAE within a block of residues means that block is internally rigid and well-predicted; high PAE between two blocks means their relative placement is uncertain even if each block individually is confident.

Q: What do the diagnostic plots show?
A: Three diagnostic plots accompany the record. The Cα contact map visualizes the tertiary structure as a 2D adjacency matrix (8 Å cutoff, sequence-local contacts suppressed). The Ramachandran plot shows the distribution of backbone (φ, ψ) torsions, with points in the α and β basins reflecting secondary structure content. The PAE plot shows AlphaFold's inter-residue confidence as a color matrix.

Q: What is the amino-acid chain?
A: Primary structure: the covalent order of the twenty standard amino acids along the backbone. Two proteins with the same sequence will (almost always) fold to the same structure; two with 30% identity often share a fold but not the details.

Q: What do the rendered images show?
A: The six renders are orthographic views along the three Cartesian axes in both directions. Representation (cartoon, sticks, or surface) and color scheme (sequence-rainbow or by-chain) vary across proteins so the training set covers all the common visualization conventions.